Protein AF-A0A4Q3BCY1-F1 (afdb_monomer)

Foldseek 3Di:
DPPDDDDLDQVVVCVVPVDRCVVVVVVSVVVVVVVVVVVVVVVVVVVVVVVVVVVVVVVVVVVVVVVVVD

Radius of gyration: 21.86 Å; Cα contacts (8 Å, |Δi|>4): 19; chains: 1; bound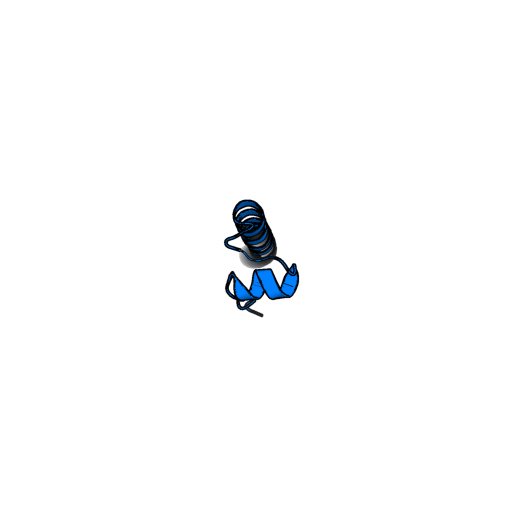ing box: 41×17×62 Å

Secondary structure (DSSP, 8-state):
---------HHHHHHHHS--TTTTHHHHHHHHHHHHHHHHHHHHHHHHHHHHHHHHHHHHHHHHHHHH--

pLDDT: mean 85.23, std 14.79, range [42.22, 97.56]

Mean predicted aligned error: 8.21 Å

Sequence (70 aa):
MTHQFEPFTPENFRNQTGLNAFENEAIYIRWVNTQINYANYIQMQAMNESLKEIINILKEGALVETTKQL

Solvent-accessible surface area (backbone atoms only — not comparable to full-atom values): 4152 Å² total; per-residue (Å²): 131,86,80,78,78,78,76,92,40,58,67,55,50,24,73,77,70,74,44,59,35,83,87,34,44,73,59,42,53,51,50,50,52,52,54,52,52,52,52,51,51,54,53,52,50,54,50,51,53,54,51,52,50,52,52,49,53,51,51,54,52,53,53,54,54,59,62,74,78,109

Structure (mmCIF, N/CA/C/O backbone):
data_AF-A0A4Q3BCY1-F1
#
_entry.id   AF-A0A4Q3BCY1-F1
#
loop_
_atom_site.group_PDB
_atom_site.id
_atom_site.type_symbol
_atom_site.label_atom_id
_atom_site.label_alt_id
_atom_site.label_comp_id
_atom_site.label_asym_id
_atom_site.label_entity_id
_atom_site.label_seq_id
_atom_site.pdbx_PDB_ins_code
_atom_site.Cartn_x
_atom_site.Cartn_y
_atom_site.Cartn_z
_atom_site.occupancy
_atom_site.B_iso_or_equiv
_atom_site.auth_seq_id
_atom_site.auth_comp_id
_atom_site.auth_asym_id
_atom_site.auth_atom_id
_atom_site.pdbx_PDB_model_num
ATOM 1 N N . MET A 1 1 ? -3.374 -11.675 11.078 1.00 42.22 1 MET A N 1
ATOM 2 C CA . MET A 1 1 ? -2.198 -12.103 10.290 1.00 42.22 1 MET A CA 1
ATOM 3 C C . MET A 1 1 ? -1.486 -10.847 9.829 1.00 42.22 1 MET A C 1
ATOM 5 O O . MET A 1 1 ? -2.107 -10.041 9.152 1.00 42.22 1 MET A O 1
ATOM 9 N N . THR A 1 2 ? -0.244 -10.626 10.248 1.00 53.03 2 THR A N 1
ATOM 10 C CA . THR A 1 2 ? 0.602 -9.559 9.699 1.00 53.03 2 THR A CA 1
ATOM 11 C C . THR A 1 2 ? 0.872 -9.894 8.236 1.00 53.03 2 THR A C 1
ATOM 13 O O . THR A 1 2 ? 1.513 -10.899 7.943 1.00 53.03 2 THR A O 1
ATOM 16 N N . HIS A 1 3 ? 0.316 -9.111 7.311 1.00 56.22 3 HIS A N 1
ATOM 17 C CA . HIS A 1 3 ? 0.625 -9.250 5.892 1.00 56.22 3 HIS A CA 1
ATOM 18 C C . HIS A 1 3 ? 2.109 -8.896 5.719 1.00 56.22 3 HIS A C 1
ATOM 20 O O . HIS A 1 3 ? 2.490 -7.737 5.871 1.00 56.22 3 HIS A O 1
ATOM 26 N N . GLN A 1 4 ? 2.956 -9.910 5.531 1.00 59.78 4 GLN A N 1
ATOM 27 C CA . GLN A 1 4 ? 4.372 -9.723 5.221 1.00 59.78 4 GLN A CA 1
ATOM 28 C C . GLN A 1 4 ? 4.438 -9.101 3.832 1.00 59.78 4 GLN A C 1
ATOM 30 O O . GLN A 1 4 ? 3.918 -9.662 2.869 1.00 59.78 4 GLN A O 1
ATOM 35 N N . PHE A 1 5 ? 4.996 -7.898 3.760 1.00 65.94 5 PHE A N 1
ATOM 36 C CA . PHE A 1 5 ? 5.091 -7.175 2.511 1.00 65.94 5 PHE A CA 1
ATOM 37 C C . PHE A 1 5 ? 6.138 -7.850 1.625 1.00 65.94 5 PHE A C 1
ATOM 39 O O . PHE A 1 5 ? 7.322 -7.826 1.956 1.00 65.94 5 PHE A O 1
ATOM 46 N N . GLU A 1 6 ? 5.717 -8.447 0.511 1.00 70.38 6 GLU A N 1
ATOM 47 C CA . GLU A 1 6 ? 6.668 -8.902 -0.503 1.00 70.38 6 GLU A CA 1
ATOM 48 C C . GLU A 1 6 ? 7.380 -7.672 -1.087 1.00 70.38 6 GLU A C 1
ATOM 50 O O . GLU A 1 6 ? 6.712 -6.704 -1.471 1.00 70.38 6 GLU A O 1
ATOM 55 N N . PRO A 1 7 ? 8.721 -7.652 -1.139 1.00 75.06 7 PRO A N 1
ATOM 56 C CA . PRO A 1 7 ? 9.454 -6.472 -1.563 1.00 75.06 7 PRO A CA 1
ATOM 57 C C . PRO A 1 7 ? 9.098 -6.076 -3.003 1.00 75.06 7 PRO A C 1
ATOM 59 O O . PRO A 1 7 ? 8.959 -6.906 -3.907 1.00 75.06 7 PRO A O 1
ATOM 62 N N . PHE A 1 8 ? 8.974 -4.766 -3.220 1.00 86.12 8 PHE A N 1
ATOM 63 C CA . PHE A 1 8 ? 8.774 -4.178 -4.540 1.00 86.12 8 PHE A CA 1
ATOM 64 C C . PHE A 1 8 ? 10.075 -4.216 -5.332 1.00 86.12 8 PHE A C 1
ATOM 66 O O . PHE A 1 8 ? 10.843 -3.254 -5.323 1.00 86.12 8 PHE A O 1
ATOM 73 N N . THR A 1 9 ? 10.348 -5.348 -5.976 1.00 90.75 9 THR A N 1
ATOM 74 C CA . THR A 1 9 ? 11.572 -5.529 -6.755 1.00 90.75 9 THR A CA 1
ATOM 75 C C . THR A 1 9 ? 11.309 -5.487 -8.262 1.00 90.75 9 THR A C 1
ATOM 77 O O . THR A 1 9 ? 10.219 -5.866 -8.715 1.00 90.75 9 THR A O 1
ATOM 80 N N . PRO A 1 10 ? 12.308 -5.081 -9.070 1.00 92.50 10 PRO A N 1
ATOM 81 C CA . PRO A 1 10 ? 12.253 -5.196 -10.526 1.00 92.50 10 PRO A CA 1
ATOM 82 C C . PRO A 1 10 ? 11.914 -6.610 -11.012 1.00 92.50 10 PRO A C 1
ATOM 84 O O . PRO A 1 10 ? 11.195 -6.772 -11.998 1.00 92.50 10 PRO A O 1
ATOM 87 N N . GLU A 1 11 ? 12.395 -7.644 -10.317 1.00 93.50 11 GLU A N 1
ATOM 88 C CA . GLU A 1 11 ? 12.118 -9.043 -10.644 1.00 93.50 11 GLU A CA 1
ATOM 89 C C . GLU A 1 11 ? 10.639 -9.377 -10.460 1.00 93.50 11 GLU A C 1
ATOM 91 O O . GLU A 1 11 ? 10.043 -10.006 -11.334 1.00 93.50 11 GLU A O 1
ATOM 96 N N . ASN A 1 12 ? 10.032 -8.931 -9.358 1.00 92.56 12 ASN A N 1
ATOM 97 C CA . ASN A 1 12 ? 8.618 -9.171 -9.095 1.00 92.56 12 ASN A CA 1
ATOM 98 C C . ASN A 1 12 ? 7.737 -8.420 -10.105 1.00 92.56 12 ASN A C 1
ATOM 100 O O . ASN A 1 12 ? 6.810 -8.996 -10.675 1.00 92.56 12 ASN A O 1
ATOM 104 N N . PHE A 1 13 ? 8.085 -7.167 -10.414 1.00 95.06 13 PHE A N 1
ATOM 105 C CA . PHE A 1 13 ? 7.425 -6.410 -11.477 1.00 95.06 13 PHE A CA 1
ATOM 106 C C . PHE A 1 13 ? 7.489 -7.139 -12.823 1.00 95.06 13 PHE A C 1
ATOM 108 O O . PHE A 1 13 ? 6.459 -7.293 -13.486 1.00 95.06 13 PHE A O 1
ATOM 115 N N . ARG A 1 14 ? 8.666 -7.647 -13.206 1.00 95.81 14 ARG A N 1
ATOM 116 C CA . ARG A 1 14 ? 8.832 -8.418 -14.443 1.00 95.81 14 ARG A CA 1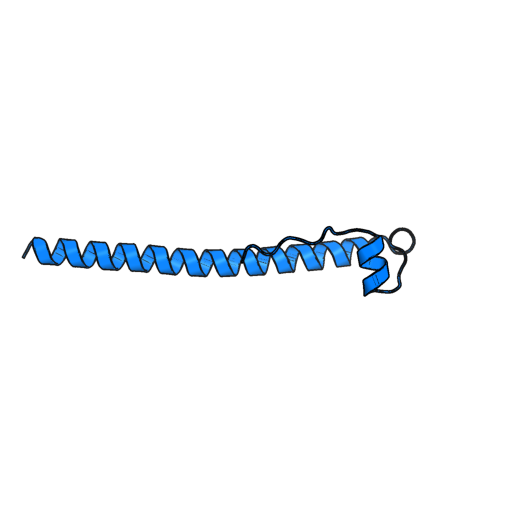
ATOM 117 C C . ARG A 1 14 ? 8.015 -9.705 -14.427 1.00 95.81 14 ARG A C 1
ATOM 119 O O . ARG A 1 14 ? 7.385 -10.021 -15.429 1.00 95.81 14 ARG A O 1
ATOM 126 N N . ASN A 1 15 ? 7.979 -10.422 -13.307 1.00 94.44 15 ASN A N 1
ATOM 127 C CA . ASN A 1 15 ? 7.204 -11.658 -13.185 1.00 94.44 15 ASN A CA 1
ATOM 128 C C . ASN A 1 15 ? 5.690 -11.415 -13.313 1.00 94.44 15 ASN A C 1
ATOM 130 O O . ASN A 1 15 ? 4.993 -12.242 -13.891 1.00 94.44 15 ASN A O 1
ATOM 134 N N . GLN A 1 16 ? 5.181 -10.290 -12.801 1.00 92.81 16 GLN A N 1
ATOM 135 C CA . GLN A 1 16 ? 3.747 -9.976 -12.833 1.00 92.81 16 GLN A CA 1
ATOM 136 C C . GLN A 1 16 ? 3.284 -9.326 -14.138 1.00 92.81 16 GLN A C 1
ATOM 138 O O . GLN A 1 16 ? 2.143 -9.517 -14.549 1.00 92.81 16 GLN A O 1
ATOM 143 N N . THR A 1 17 ? 4.141 -8.521 -14.766 1.00 93.31 17 THR A N 1
ATOM 144 C CA . THR A 1 17 ? 3.755 -7.683 -15.915 1.00 93.31 17 THR A CA 1
ATOM 145 C C . THR A 1 17 ? 4.396 -8.117 -17.230 1.00 93.31 17 THR A C 1
ATOM 147 O O . THR A 1 17 ? 3.936 -7.709 -18.292 1.00 93.31 17 THR A O 1
ATOM 150 N N . GLY A 1 18 ? 5.465 -8.915 -17.176 1.00 95.62 18 GLY A N 1
ATOM 151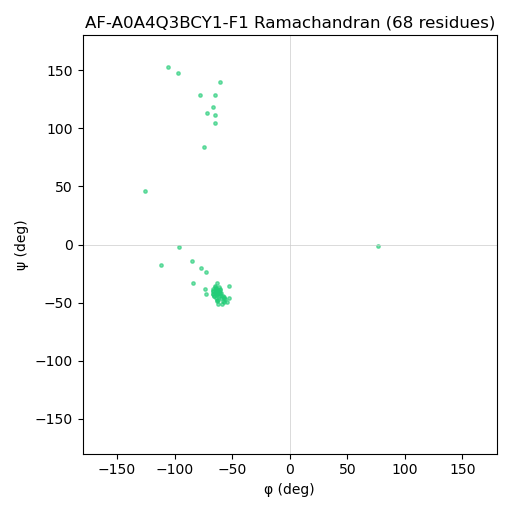 C CA . GLY A 1 18 ? 6.299 -9.259 -18.329 1.00 95.62 18 GLY A CA 1
ATOM 152 C C . GLY A 1 18 ? 7.259 -8.149 -18.773 1.00 95.62 18 GLY A C 1
ATOM 153 O O . GLY A 1 18 ? 8.020 -8.356 -19.714 1.00 95.62 18 GLY A O 1
ATOM 154 N N . LEU A 1 19 ? 7.253 -6.983 -18.118 1.00 95.62 19 LEU A N 1
ATOM 155 C CA . LEU A 1 19 ? 8.039 -5.816 -18.523 1.00 95.62 19 LEU A CA 1
ATOM 156 C C . LEU A 1 19 ? 9.357 -5.706 -17.750 1.00 95.62 19 LEU A C 1
ATOM 158 O O . LEU A 1 19 ? 9.443 -6.035 -16.567 1.00 95.62 19 LEU A O 1
ATOM 162 N N . ASN A 1 20 ? 10.394 -5.181 -18.402 1.00 97.06 20 ASN A N 1
ATOM 163 C CA . ASN A 1 20 ? 11.620 -4.781 -17.719 1.00 97.06 20 ASN A CA 1
ATOM 164 C C . ASN A 1 20 ? 11.403 -3.434 -17.010 1.00 97.06 20 ASN A C 1
ATOM 166 O O . ASN A 1 20 ? 10.949 -2.473 -17.631 1.00 97.06 20 ASN A O 1
ATOM 170 N N . ALA A 1 21 ? 11.741 -3.362 -15.720 1.00 94.69 21 ALA A N 1
ATOM 171 C CA . ALA A 1 21 ? 11.540 -2.167 -14.902 1.00 94.69 21 ALA A CA 1
ATOM 172 C C . ALA A 1 21 ? 12.369 -0.961 -15.366 1.00 94.69 21 ALA A C 1
ATOM 174 O O . ALA A 1 21 ? 11.872 0.157 -15.326 1.00 94.69 21 ALA A O 1
ATOM 175 N N . PHE A 1 22 ? 13.606 -1.175 -15.820 1.00 95.06 22 PHE A N 1
ATOM 176 C CA . PHE A 1 22 ? 14.502 -0.095 -16.242 1.00 95.06 22 PHE A CA 1
ATOM 177 C C . PHE A 1 22 ? 14.085 0.489 -17.592 1.00 95.06 22 PHE A C 1
ATOM 179 O O . PHE A 1 22 ? 14.124 1.698 -17.786 1.00 95.06 22 PHE A O 1
ATOM 186 N N . GLU A 1 23 ? 13.628 -0.362 -18.510 1.00 97.56 23 GLU A N 1
ATOM 187 C CA . GLU A 1 23 ? 13.108 0.076 -19.813 1.00 97.56 23 GLU A CA 1
ATOM 188 C C . GLU A 1 23 ? 11.735 0.754 -19.686 1.00 97.56 23 GLU A C 1
ATOM 190 O O . GLU A 1 23 ? 11.356 1.558 -20.533 1.00 97.56 23 GLU A O 1
ATOM 195 N N . ASN A 1 24 ? 10.988 0.443 -18.620 1.00 96.75 24 ASN A N 1
ATOM 196 C CA . ASN A 1 24 ? 9.627 0.923 -18.380 1.00 96.75 24 ASN A CA 1
ATOM 197 C C . ASN A 1 24 ? 9.499 1.610 -17.009 1.00 96.75 24 ASN A C 1
ATOM 199 O O . ASN A 1 24 ? 8.542 1.360 -16.272 1.00 96.75 24 ASN A O 1
ATOM 203 N N . GLU A 1 25 ? 10.448 2.486 -16.664 1.00 95.50 25 GLU A N 1
ATOM 204 C CA . GLU A 1 25 ? 10.579 3.080 -15.323 1.00 95.50 25 GLU A CA 1
ATOM 205 C C . GLU A 1 25 ? 9.283 3.738 -14.822 1.00 95.50 25 GLU A C 1
ATOM 207 O O . GLU A 1 25 ? 8.834 3.476 -13.707 1.00 95.50 25 GLU A O 1
ATOM 212 N N . ALA A 1 26 ? 8.617 4.532 -15.665 1.00 96.06 26 ALA A N 1
ATOM 213 C CA . ALA A 1 26 ? 7.366 5.192 -15.293 1.00 96.06 26 ALA A CA 1
ATOM 214 C C . ALA A 1 26 ? 6.247 4.189 -14.945 1.00 96.06 26 ALA A C 1
ATOM 216 O O . ALA A 1 26 ? 5.454 4.423 -14.028 1.00 96.06 26 ALA A O 1
ATOM 217 N N . ILE A 1 27 ? 6.190 3.058 -15.656 1.00 95.62 27 ILE A N 1
ATOM 218 C CA . ILE A 1 27 ? 5.216 1.989 -15.400 1.00 95.62 27 ILE A CA 1
ATOM 219 C C . ILE A 1 27 ? 5.586 1.257 -14.111 1.00 95.62 27 ILE A C 1
ATOM 221 O O . ILE A 1 27 ? 4.705 1.011 -13.286 1.00 95.62 27 ILE A O 1
ATOM 225 N N . TYR A 1 28 ? 6.873 0.971 -13.903 1.00 95.81 28 TYR A N 1
ATOM 226 C CA . TYR A 1 28 ? 7.371 0.355 -12.678 1.00 95.81 28 TYR A CA 1
ATOM 227 C C . TYR A 1 28 ? 7.041 1.203 -11.443 1.00 95.81 28 TYR A C 1
ATOM 229 O O . TYR A 1 28 ? 6.401 0.706 -10.518 1.00 95.81 28 TYR A O 1
ATOM 237 N N . ILE A 1 29 ? 7.357 2.503 -11.456 1.00 94.75 29 ILE A N 1
ATOM 238 C CA . ILE A 1 29 ? 7.042 3.428 -10.354 1.00 94.75 29 ILE A CA 1
ATOM 239 C C . ILE A 1 29 ? 5.534 3.463 -10.084 1.00 94.75 29 ILE A C 1
ATOM 241 O O . ILE A 1 29 ? 5.097 3.402 -8.932 1.00 94.75 29 ILE A O 1
ATOM 245 N N . ARG A 1 30 ? 4.707 3.526 -11.135 1.00 95.81 30 ARG A N 1
ATOM 246 C CA . ARG A 1 30 ? 3.246 3.514 -10.985 1.00 95.81 30 ARG A CA 1
ATOM 247 C C . ARG A 1 30 ? 2.740 2.204 -10.384 1.00 95.81 30 ARG A C 1
ATOM 249 O O . ARG A 1 30 ? 1.821 2.231 -9.561 1.00 95.81 30 ARG A O 1
ATOM 256 N N . TRP A 1 31 ? 3.317 1.079 -10.790 1.00 94.44 31 TRP A N 1
ATOM 257 C CA . TRP A 1 31 ? 2.994 -0.225 -10.229 1.00 94.44 31 TRP A CA 1
ATOM 258 C C . TRP A 1 31 ? 3.348 -0.265 -8.738 1.00 94.44 31 TRP A C 1
ATOM 260 O O . TRP A 1 31 ? 2.454 -0.516 -7.933 1.00 94.44 31 TRP A O 1
ATOM 270 N N . VAL A 1 32 ? 4.573 0.119 -8.354 1.00 92.69 32 VAL A N 1
ATOM 271 C CA . VAL A 1 32 ? 5.008 0.195 -6.944 1.00 92.69 32 VAL A CA 1
ATOM 272 C C . VAL A 1 32 ? 4.062 1.067 -6.114 1.00 92.69 32 VAL A C 1
ATOM 274 O O . VAL A 1 32 ? 3.546 0.628 -5.087 1.00 92.69 32 VAL A O 1
ATOM 277 N N . ASN A 1 33 ? 3.752 2.275 -6.590 1.00 93.56 33 ASN A N 1
ATOM 278 C CA . ASN A 1 33 ? 2.855 3.198 -5.890 1.00 93.56 33 ASN A CA 1
ATOM 279 C C . ASN A 1 33 ? 1.445 2.624 -5.702 1.00 93.56 33 ASN A C 1
ATOM 281 O O . ASN A 1 33 ? 0.824 2.827 -4.661 1.00 93.56 33 ASN A O 1
ATOM 285 N N . THR A 1 34 ? 0.934 1.896 -6.696 1.00 91.94 34 THR A N 1
ATOM 286 C CA . THR A 1 34 ? -0.387 1.256 -6.609 1.00 91.94 34 THR A CA 1
ATOM 287 C C . THR A 1 34 ? -0.412 0.212 -5.497 1.00 91.94 34 THR A C 1
ATOM 289 O O . THR A 1 34 ? -1.352 0.184 -4.703 1.00 91.94 34 THR A O 1
ATOM 292 N N . GLN A 1 35 ? 0.643 -0.597 -5.396 1.00 87.62 35 GLN A N 1
ATOM 293 C CA . GLN A 1 35 ? 0.754 -1.607 -4.349 1.00 87.62 35 GLN A CA 1
ATOM 294 C C . GLN A 1 35 ? 0.892 -0.978 -2.950 1.00 87.62 35 GLN A C 1
ATOM 296 O O . GLN A 1 35 ? 0.213 -1.411 -2.019 1.00 87.62 35 GLN A O 1
ATOM 301 N N . ILE A 1 36 ? 1.704 0.079 -2.801 1.00 89.50 36 ILE A N 1
ATOM 302 C CA . ILE A 1 36 ? 1.834 0.837 -1.539 1.00 89.50 36 ILE A CA 1
ATOM 303 C C . ILE A 1 36 ? 0.486 1.424 -1.112 1.00 89.50 36 ILE A C 1
ATOM 305 O O . ILE A 1 36 ? 0.088 1.315 0.047 1.00 89.50 36 ILE A O 1
ATOM 309 N N . ASN A 1 37 ? -0.248 2.034 -2.040 1.00 90.62 37 ASN A N 1
ATOM 310 C CA . ASN A 1 37 ? -1.541 2.633 -1.723 1.00 90.62 37 ASN A CA 1
ATOM 311 C C . ASN A 1 37 ? -2.561 1.582 -1.275 1.00 90.62 37 ASN A C 1
ATOM 313 O O . ASN A 1 37 ? -3.297 1.811 -0.315 1.00 90.62 37 ASN A O 1
ATOM 317 N N . TYR A 1 38 ? -2.577 0.420 -1.930 1.00 89.31 38 TYR A N 1
ATOM 318 C CA . TYR A 1 38 ? -3.434 -0.688 -1.520 1.00 89.31 38 TYR A CA 1
ATOM 319 C C . TYR A 1 38 ? -3.066 -1.209 -0.122 1.00 89.31 38 TYR A C 1
ATOM 321 O O . TYR A 1 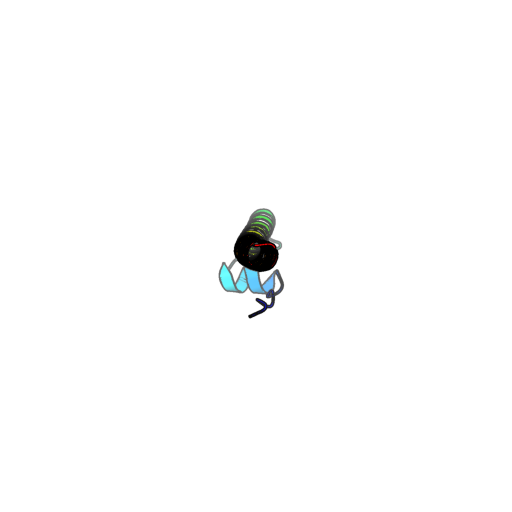38 ? -3.943 -1.410 0.717 1.00 89.31 38 TYR A O 1
ATOM 329 N N . ALA A 1 39 ? -1.771 -1.337 0.173 1.00 86.94 39 ALA A N 1
ATOM 330 C CA . ALA A 1 39 ? -1.281 -1.709 1.497 1.00 86.94 39 ALA A CA 1
ATOM 331 C C . ALA A 1 39 ? -1.764 -0.762 2.597 1.00 86.94 39 ALA A C 1
ATOM 333 O O . ALA A 1 39 ? -2.293 -1.199 3.622 1.00 86.94 39 ALA A O 1
ATOM 334 N N . ASN A 1 40 ? -1.597 0.539 2.363 1.00 8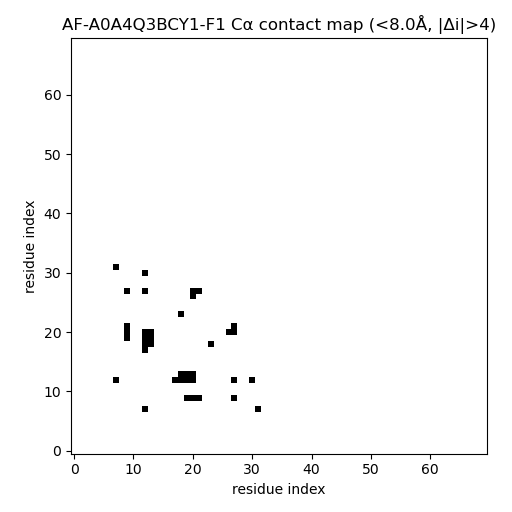9.62 40 ASN A N 1
ATOM 335 C CA . ASN A 1 40 ? -2.006 1.577 3.298 1.00 89.62 40 ASN A CA 1
ATOM 336 C C . ASN A 1 40 ? -3.518 1.531 3.530 1.00 89.62 40 ASN A C 1
ATOM 338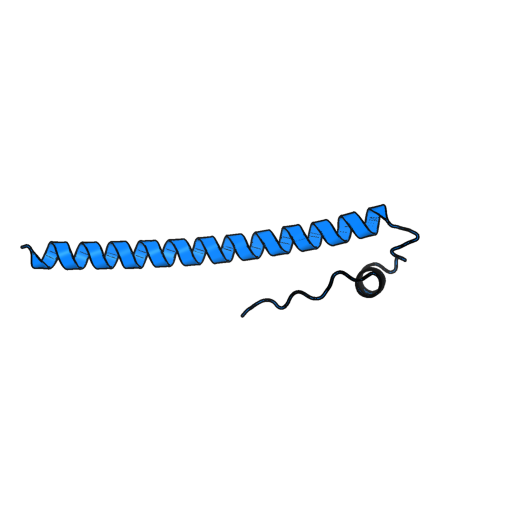 O O . ASN A 1 40 ? -3.961 1.628 4.672 1.00 89.62 40 ASN A O 1
ATOM 342 N N . TYR A 1 41 ? -4.308 1.310 2.475 1.00 91.94 41 TYR A N 1
ATOM 343 C CA . TYR A 1 41 ? -5.756 1.156 2.591 1.00 91.94 41 TYR A CA 1
ATOM 344 C C . TYR A 1 41 ? -6.147 0.004 3.531 1.00 91.94 41 TYR A C 1
ATOM 346 O O . TYR A 1 41 ? -6.940 0.210 4.451 1.00 91.94 41 TYR A O 1
ATOM 354 N N . ILE A 1 42 ? -5.549 -1.180 3.362 1.00 90.50 42 ILE A N 1
ATOM 355 C CA . ILE A 1 42 ? -5.824 -2.341 4.226 1.00 90.50 42 ILE A CA 1
ATOM 356 C C . ILE A 1 42 ? -5.425 -2.062 5.682 1.00 90.50 42 ILE A C 1
ATOM 358 O O . ILE A 1 42 ? -6.180 -2.377 6.603 1.00 90.50 42 ILE A O 1
ATOM 362 N N . GLN A 1 43 ? -4.274 -1.424 5.910 1.00 89.94 43 GLN A N 1
ATOM 363 C CA . GLN A 1 43 ? -3.838 -1.054 7.261 1.00 89.94 43 GLN A CA 1
ATOM 364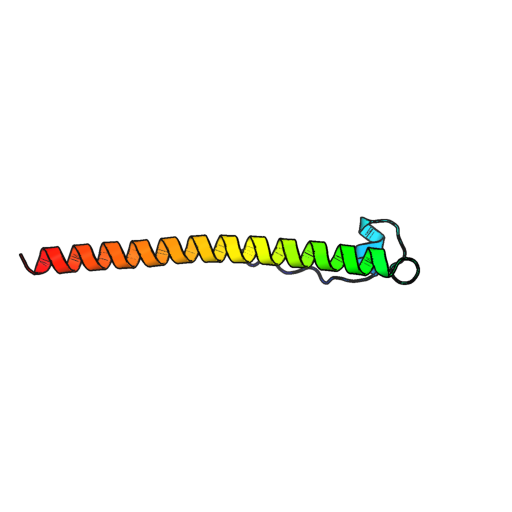 C C . GLN A 1 43 ? -4.785 -0.040 7.916 1.00 89.94 43 GLN A C 1
ATOM 366 O O . GLN A 1 43 ? -5.128 -0.184 9.089 1.00 89.94 43 GLN A O 1
ATOM 371 N N . MET A 1 44 ? -5.258 0.956 7.163 1.00 93.12 44 MET A N 1
ATOM 372 C CA . MET A 1 44 ? -6.239 1.928 7.654 1.00 93.12 44 MET A CA 1
ATOM 373 C C . MET A 1 44 ? -7.582 1.272 7.985 1.00 93.12 44 MET A C 1
ATOM 375 O O . MET A 1 44 ? -8.222 1.657 8.965 1.00 93.12 44 MET A O 1
ATOM 379 N N . GLN A 1 45 ? -8.005 0.274 7.205 1.00 94.25 45 GLN A N 1
ATOM 380 C CA . GLN A 1 45 ? -9.206 -0.501 7.506 1.00 94.25 45 GLN A CA 1
ATOM 381 C C . GLN A 1 45 ? -9.053 -1.269 8.825 1.00 94.25 45 GLN A C 1
ATOM 383 O O . GLN A 1 45 ? -9.917 -1.148 9.694 1.00 94.25 45 GLN A O 1
ATOM 388 N N . ALA A 1 46 ? -7.939 -1.982 9.008 1.00 92.56 46 ALA A N 1
ATOM 389 C CA . ALA A 1 46 ? -7.654 -2.698 10.250 1.00 92.56 46 ALA A CA 1
ATOM 390 C C . ALA A 1 46 ? -7.591 -1.742 11.457 1.00 92.56 46 ALA A C 1
ATOM 392 O O . ALA A 1 46 ? -8.175 -2.016 12.502 1.00 92.56 46 ALA A O 1
ATOM 393 N N . MET A 1 47 ? -6.961 -0.574 11.297 1.00 94.06 47 MET A N 1
ATOM 394 C CA . MET A 1 47 ? -6.924 0.459 12.335 1.00 94.06 47 MET A CA 1
ATOM 395 C C . MET A 1 47 ? -8.330 0.956 12.701 1.00 94.06 47 MET A C 1
ATOM 397 O O . MET A 1 47 ? -8.632 1.132 13.879 1.00 94.06 47 MET A O 1
ATOM 401 N N . ASN A 1 48 ? -9.207 1.164 11.717 1.00 95.75 48 ASN A N 1
ATOM 402 C CA . ASN A 1 48 ? -10.593 1.567 11.963 1.00 95.75 48 ASN A CA 1
ATOM 403 C C . ASN A 1 48 ? -11.367 0.498 12.754 1.00 95.75 48 ASN A C 1
ATOM 405 O O . ASN A 1 48 ? -12.142 0.827 13.651 1.00 95.75 48 ASN A O 1
ATOM 409 N N . GLU A 1 49 ? -11.148 -0.780 12.449 1.00 95.75 49 GLU A N 1
ATOM 410 C CA . GLU A 1 49 ? -11.737 -1.892 13.201 1.00 95.75 49 GLU A CA 1
ATOM 411 C C . GLU A 1 49 ? -11.239 -1.909 14.652 1.00 95.75 49 GLU A C 1
ATOM 413 O O . GLU A 1 49 ? -12.060 -1.909 15.571 1.00 95.75 49 GLU A O 1
ATOM 418 N N . SER A 1 50 ? -9.926 -1.787 14.870 1.00 95.06 50 SER A N 1
ATOM 419 C CA . SER A 1 50 ? -9.352 -1.695 16.219 1.00 95.06 50 SER A CA 1
ATOM 420 C C . SER A 1 50 ? -9.871 -0.483 17.002 1.00 95.06 50 SER A C 1
ATOM 422 O O . SER A 1 50 ? -10.158 -0.590 18.191 1.00 95.06 50 SER A O 1
ATOM 424 N N . LEU A 1 51 ? -10.048 0.675 16.356 1.00 96.00 51 LEU A N 1
ATOM 425 C CA . LEU A 1 51 ? -10.606 1.865 17.011 1.00 96.00 51 LEU A CA 1
ATOM 426 C C . LEU A 1 51 ? -12.056 1.653 17.457 1.00 96.00 51 LEU A 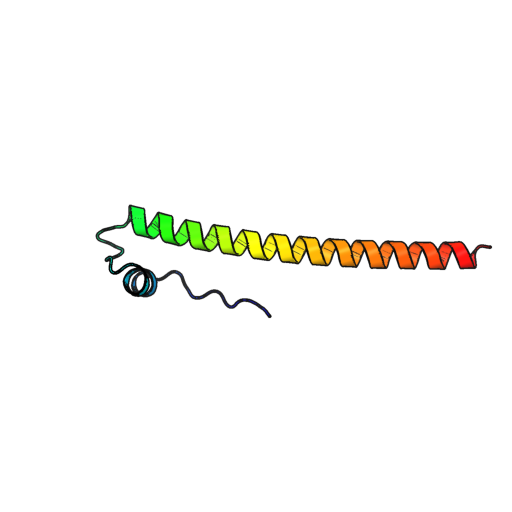C 1
ATOM 428 O O . LEU A 1 51 ? -12.427 2.079 18.551 1.00 96.00 51 LEU A O 1
ATOM 432 N N . LYS A 1 52 ? -12.878 0.981 16.644 1.00 96.00 52 LYS A N 1
ATOM 433 C CA . LYS A 1 52 ? -14.258 0.639 17.026 1.00 96.00 52 LYS A CA 1
ATOM 434 C C . LYS A 1 52 ? -14.289 -0.292 18.233 1.00 96.00 52 LYS A C 1
ATOM 436 O O . LYS A 1 52 ? -15.106 -0.085 19.126 1.00 96.00 52 LYS A O 1
ATOM 441 N N . GLU A 1 53 ? -13.397 -1.276 18.271 1.00 95.19 53 GLU A N 1
ATOM 442 C CA . GLU A 1 53 ? -13.268 -2.195 19.403 1.00 95.19 53 GLU A CA 1
ATOM 443 C C . GLU A 1 53 ? -12.868 -1.453 20.686 1.00 95.19 53 GLU A C 1
ATOM 445 O O . GLU A 1 53 ? -13.546 -1.585 21.704 1.00 95.19 53 GLU A O 1
ATOM 450 N N . ILE A 1 54 ? -11.859 -0.575 20.617 1.00 92.50 54 ILE A N 1
ATOM 451 C CA . ILE A 1 54 ? -11.448 0.275 21.748 1.00 92.50 54 ILE A CA 1
ATOM 452 C C . ILE A 1 54 ? -12.618 1.136 22.241 1.00 92.50 54 ILE A C 1
ATOM 454 O O . ILE A 1 54 ? -12.873 1.206 23.443 1.00 92.50 54 ILE A O 1
ATOM 458 N N . ILE A 1 55 ? -13.361 1.775 21.332 1.00 93.12 55 ILE A N 1
ATOM 459 C CA . ILE A 1 55 ? -14.526 2.594 21.695 1.00 93.12 55 ILE A CA 1
ATOM 460 C C . ILE A 1 55 ? -15.600 1.750 22.391 1.00 93.12 55 ILE A C 1
ATOM 462 O O . ILE A 1 55 ? -16.201 2.221 23.357 1.00 93.12 55 ILE A O 1
ATOM 466 N N . ASN A 1 56 ? -15.854 0.528 21.922 1.00 93.56 56 ASN A N 1
ATOM 467 C CA . ASN A 1 56 ? -16.832 -0.361 22.548 1.00 93.56 56 ASN A CA 1
ATOM 468 C C . ASN A 1 56 ? -16.405 -0.750 23.967 1.00 93.56 56 ASN A C 1
ATOM 470 O O . ASN A 1 56 ? -17.204 -0.592 24.887 1.00 93.56 56 ASN A O 1
ATOM 474 N N . ILE A 1 57 ? -15.138 -1.125 24.165 1.00 93.06 57 ILE A N 1
ATOM 475 C CA . ILE A 1 57 ? -14.582 -1.424 25.495 1.00 93.06 57 ILE A CA 1
ATOM 476 C C . ILE A 1 57 ? -14.743 -0.222 26.438 1.00 93.06 57 ILE A C 1
ATOM 478 O O . ILE A 1 57 ? -15.182 -0.375 27.577 1.00 93.06 57 ILE A O 1
ATOM 482 N N . LEU A 1 58 ? -14.432 0.991 25.967 1.00 91.06 58 LEU A N 1
ATOM 483 C CA . LEU A 1 58 ? -14.577 2.210 26.770 1.00 91.06 58 LEU A CA 1
ATOM 484 C C . LEU A 1 58 ? -16.040 2.494 27.141 1.00 91.06 58 LEU A C 1
ATOM 486 O O . LEU A 1 58 ? -16.318 2.895 28.271 1.00 91.06 58 LEU A O 1
ATOM 490 N N . LYS A 1 59 ? -16.984 2.269 26.219 1.00 88.94 59 LYS A N 1
ATOM 491 C CA . LYS A 1 59 ? -18.424 2.416 26.489 1.00 88.94 59 LYS A CA 1
ATOM 492 C C . LYS A 1 59 ? -18.922 1.390 27.501 1.00 88.94 59 LYS A C 1
ATOM 494 O O . LYS A 1 59 ? -19.661 1.755 28.410 1.00 88.94 59 LYS A O 1
ATOM 499 N N . GLU A 1 60 ? -18.519 0.133 27.359 1.00 83.12 60 GLU A N 1
ATOM 500 C CA . GLU A 1 60 ? -18.868 -0.934 28.301 1.00 83.12 60 GLU A CA 1
ATOM 501 C C . GLU A 1 60 ? -18.314 -0.638 29.700 1.00 83.12 60 GLU A C 1
ATOM 503 O O . GLU A 1 60 ? -19.055 -0.709 30.681 1.00 83.12 60 GLU A O 1
ATOM 508 N N . GLY A 1 61 ? -17.055 -0.200 29.798 1.00 76.31 61 GLY A N 1
ATOM 509 C CA . GLY A 1 61 ? -16.454 0.234 31.062 1.00 76.31 61 GLY A CA 1
ATOM 510 C C . GLY A 1 61 ? -17.200 1.405 31.713 1.00 76.31 61 G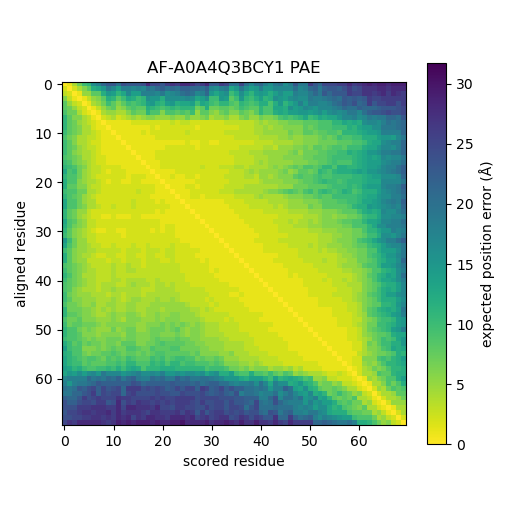LY A C 1
ATOM 511 O O . GLY A 1 61 ? -17.497 1.360 32.907 1.00 76.31 61 GLY A O 1
ATOM 512 N N . ALA A 1 62 ? -17.580 2.417 30.927 1.00 69.44 62 ALA A N 1
ATOM 513 C CA . ALA A 1 62 ? -18.350 3.563 31.418 1.00 69.44 62 ALA A CA 1
ATOM 514 C C . ALA A 1 62 ? -19.755 3.167 31.925 1.00 69.44 62 ALA A C 1
ATOM 516 O O . ALA A 1 62 ? -20.225 3.681 32.945 1.00 69.44 62 ALA A O 1
ATOM 517 N N . LEU A 1 63 ? -20.423 2.222 31.256 1.00 62.19 63 LEU A N 1
ATOM 518 C CA . LEU A 1 63 ? -21.730 1.706 31.681 1.00 62.19 63 LEU A CA 1
ATOM 519 C C . LEU A 1 63 ? -21.635 0.929 33.006 1.00 62.19 63 LEU A C 1
ATOM 521 O O . LEU A 1 63 ? -22.503 1.071 33.871 1.00 62.19 63 LEU A O 1
ATOM 525 N N . VAL A 1 64 ? -20.560 0.162 33.211 1.00 61.44 64 VAL A N 1
ATOM 526 C CA . VAL A 1 64 ? -20.326 -0.577 34.463 1.00 61.44 64 VAL A CA 1
ATOM 527 C C . VAL A 1 64 ? -20.078 0.365 35.647 1.00 61.44 64 VAL A C 1
ATOM 529 O O . VAL A 1 64 ? -20.604 0.114 36.732 1.00 61.44 64 VAL A O 1
ATOM 532 N N . GLU A 1 65 ? -19.332 1.459 35.470 1.00 62.31 65 GLU A N 1
ATOM 533 C CA . GLU A 1 65 ? -19.121 2.433 36.555 1.00 62.31 65 GLU A CA 1
ATOM 534 C C . GLU A 1 65 ? -20.403 3.168 36.952 1.00 62.31 65 GLU A C 1
ATOM 536 O O . GLU A 1 65 ? -20.676 3.330 38.141 1.00 62.31 65 GLU A O 1
ATOM 541 N N . THR A 1 66 ? -21.234 3.536 35.975 1.00 57.94 66 THR A N 1
ATOM 542 C CA . THR A 1 66 ? -22.504 4.236 36.230 1.00 57.94 66 THR A CA 1
ATOM 543 C C . THR A 1 66 ? -23.475 3.370 37.045 1.00 57.94 66 THR A C 1
ATOM 545 O O . THR A 1 66 ? -24.206 3.873 37.891 1.00 57.94 66 THR A O 1
ATOM 548 N N . THR A 1 67 ? -23.440 2.048 36.847 1.00 60.06 67 THR A N 1
ATOM 549 C CA . THR A 1 67 ? -24.305 1.094 37.562 1.00 60.06 67 THR A CA 1
ATOM 550 C C . THR A 1 67 ? -23.837 0.826 39.000 1.00 60.06 67 THR A C 1
ATOM 552 O O . THR A 1 67 ? -24.626 0.378 39.820 1.00 60.06 67 THR A O 1
ATOM 555 N N . LYS A 1 68 ? -22.565 1.097 39.335 1.00 59.41 68 LYS A N 1
ATOM 556 C CA . LYS A 1 68 ? -22.033 0.970 40.708 1.00 59.41 68 LYS A CA 1
ATOM 557 C C . LYS A 1 68 ? -22.280 2.208 41.579 1.00 59.41 68 LYS A C 1
ATOM 559 O O . LYS A 1 68 ? -22.057 2.140 42.784 1.00 59.41 68 LYS A O 1
ATOM 564 N N . GLN A 1 69 ? -22.662 3.333 40.974 1.00 52.31 69 GLN A N 1
ATOM 565 C CA . GLN A 1 69 ? -22.959 4.591 41.671 1.00 52.31 69 GLN A CA 1
ATOM 566 C C . GLN A 1 69 ? -24.460 4.788 41.963 1.00 52.31 69 GLN A C 1
ATOM 568 O O . GLN A 1 69 ? -24.820 5.786 42.587 1.00 52.31 69 GLN A O 1
ATOM 573 N N . LEU A 1 70 ? -25.313 3.853 41.528 1.00 47.88 70 LEU A N 1
ATOM 574 C CA . LEU A 1 70 ? -26.745 3.764 41.846 1.00 47.88 70 LEU A CA 1
ATOM 575 C C . LEU A 1 70 ? -26.987 2.655 42.875 1.00 47.88 70 LEU A C 1
ATOM 577 O O . LEU A 1 70 ? -27.887 2.848 43.721 1.00 47.88 70 LEU A O 1
#